Protein AF-A0A2T6D202-F1 (afdb_monomer_lite)

Radius of gyration: 21.32 Å; chains: 1; bounding box: 63×64×53 Å

pLDDT: mean 85.91, std 16.43, range [32.5, 97.56]

Sequence (151 aa):
MLFFKKSKPTPVPDSRLVVSPCDETTRAIDGLLAAINPHDRHLVDAVLDLRAAFRAGNDANTCVAQLFQVREWLDGRHHLAFFRVRDAARRALRVEVRTEPGAPWIPRELPLNAVRIDEALNSALACLAANDMIPPTADGRFVFATATVAQ

Structure (mmCIF, N/CA/C/O backbone):
data_AF-A0A2T6D202-F1
#
_entry.id   AF-A0A2T6D202-F1
#
loop_
_atom_site.group_PDB
_atom_site.id
_atom_site.type_symbol
_atom_site.label_atom_id
_atom_site.label_alt_id
_atom_site.label_comp_id
_atom_site.label_asym_id
_atom_site.label_entity_id
_atom_site.label_seq_id
_atom_site.pdbx_PDB_ins_code
_atom_site.Cartn_x
_atom_site.Cartn_y
_atom_site.Cartn_z
_atom_site.occupancy
_atom_site.B_iso_or_equiv
_atom_site.auth_seq_id
_atom_site.auth_comp_id
_atom_site.auth_asym_id
_atom_site.auth_atom_id
_atom_site.pdbx_PDB_model_num
ATOM 1 N N . MET A 1 1 ? -44.949 46.189 -29.871 1.00 40.28 1 MET A N 1
ATOM 2 C CA . MET A 1 1 ? -44.117 44.981 -30.069 1.00 40.28 1 MET A CA 1
ATOM 3 C C . MET A 1 1 ? -42.991 45.005 -29.046 1.00 40.28 1 MET A C 1
ATOM 5 O O . MET A 1 1 ? -42.156 45.893 -29.123 1.00 40.28 1 MET A O 1
ATOM 9 N N . LEU A 1 2 ? -42.997 44.096 -28.068 1.00 44.62 2 LEU A N 1
ATOM 10 C CA . LEU A 1 2 ? -41.924 43.934 -27.078 1.00 44.62 2 LEU A CA 1
ATOM 11 C C . LEU A 1 2 ? -41.210 42.610 -27.371 1.00 44.62 2 LEU A C 1
ATOM 13 O O . LEU A 1 2 ? -41.831 41.550 -27.336 1.00 44.62 2 LEU A O 1
ATOM 17 N N . PHE A 1 3 ? -39.924 42.680 -27.713 1.00 44.62 3 PHE A N 1
ATOM 18 C CA . PHE A 1 3 ? -39.095 41.514 -28.011 1.00 44.62 3 PHE A CA 1
ATOM 19 C C . PHE A 1 3 ? -38.533 40.924 -26.710 1.00 44.62 3 PHE A C 1
ATOM 21 O O . PHE A 1 3 ? -37.624 41.489 -26.106 1.00 44.62 3 PHE A O 1
ATOM 28 N N . PHE A 1 4 ? -39.046 39.765 -26.289 1.00 48.97 4 PHE A N 1
ATOM 29 C CA . PHE A 1 4 ? -38.424 38.955 -25.239 1.00 48.97 4 PHE A CA 1
ATOM 30 C C . PHE A 1 4 ? -37.186 38.247 -25.802 1.00 48.97 4 PHE A C 1
ATOM 32 O O . PHE A 1 4 ? -37.278 37.286 -26.568 1.00 48.97 4 PHE A O 1
ATOM 39 N N . LYS A 1 5 ? -36.004 38.730 -25.416 1.00 49.56 5 LYS A N 1
ATOM 40 C CA . LYS A 1 5 ? -34.718 38.091 -25.706 1.00 49.56 5 LYS A CA 1
ATOM 41 C C . LYS A 1 5 ? -34.603 36.834 -24.830 1.00 49.56 5 LYS A C 1
ATOM 43 O O . LYS A 1 5 ? -34.433 36.939 -23.621 1.00 49.56 5 LYS A O 1
ATOM 48 N N . LYS A 1 6 ? -34.743 35.644 -25.427 1.00 52.66 6 LYS A N 1
ATOM 49 C CA . LYS A 1 6 ? -34.528 34.351 -24.751 1.00 52.66 6 LYS A CA 1
ATOM 50 C C . LYS A 1 6 ? -33.070 34.246 -24.289 1.00 52.66 6 LYS A C 1
ATOM 52 O O . LYS A 1 6 ? -32.177 34.035 -25.109 1.00 52.66 6 LYS A O 1
ATOM 57 N N . SER A 1 7 ? -32.833 34.376 -22.988 1.00 53.38 7 SER A N 1
ATOM 58 C CA . SER A 1 7 ? -31.552 34.047 -22.359 1.00 53.38 7 SER A CA 1
ATOM 59 C C . SER A 1 7 ? -31.343 32.534 -22.422 1.00 53.38 7 SER A C 1
ATOM 61 O O . SER A 1 7 ? -32.170 31.772 -21.922 1.00 53.38 7 SER A O 1
ATOM 63 N N . LYS A 1 8 ? -30.266 32.082 -23.074 1.00 50.00 8 LYS A N 1
ATOM 64 C CA . LYS A 1 8 ? -29.859 30.671 -23.036 1.00 50.00 8 LYS A CA 1
ATOM 65 C C . LYS A 1 8 ? -29.394 30.335 -21.610 1.00 50.00 8 LYS A C 1
ATOM 67 O O . LYS A 1 8 ? -28.667 31.148 -21.039 1.00 50.00 8 LYS A O 1
ATOM 72 N N . PRO A 1 9 ? -29.786 29.184 -21.036 1.00 55.50 9 PRO A N 1
ATOM 73 C CA . PRO A 1 9 ? -29.276 28.761 -19.740 1.00 55.50 9 PRO A CA 1
ATOM 74 C C . PRO A 1 9 ? -27.769 28.519 -19.852 1.00 55.50 9 PRO A C 1
ATOM 76 O O . PRO A 1 9 ? -27.309 27.772 -20.716 1.00 55.50 9 PRO A O 1
ATOM 79 N N . THR A 1 10 ? -27.001 29.196 -19.004 1.00 52.91 10 THR A N 1
ATOM 80 C CA . THR A 1 10 ? -25.566 28.970 -18.847 1.00 52.91 10 THR A CA 1
ATOM 81 C C . THR A 1 10 ? -25.363 27.541 -18.335 1.00 52.91 10 THR A C 1
ATOM 83 O O . THR A 1 10 ? -25.981 27.189 -17.328 1.00 52.91 10 THR A O 1
ATOM 86 N N . PRO A 1 11 ? -24.548 26.695 -18.989 1.00 53.72 11 PRO A N 1
ATOM 87 C CA . PRO A 1 11 ? -24.227 25.383 -18.447 1.00 53.72 11 PRO A CA 1
ATOM 88 C C . PRO A 1 11 ? -23.470 25.578 -17.130 1.00 53.72 11 PRO A C 1
ATOM 90 O O . PRO A 1 11 ? -22.396 26.177 -17.104 1.00 53.72 11 PRO A O 1
ATOM 93 N N . VAL A 1 12 ? -24.062 25.116 -16.029 1.00 58.03 12 VAL A N 1
ATOM 94 C CA . VAL A 1 12 ? -23.365 24.991 -14.747 1.00 58.03 12 VAL A CA 1
ATOM 95 C C . VAL A 1 12 ? -22.296 23.918 -14.958 1.00 58.03 12 VAL A C 1
ATOM 97 O O . VAL A 1 12 ? -22.660 22.813 -15.367 1.00 58.03 12 VAL A O 1
ATOM 100 N N . PRO A 1 13 ? -20.998 24.207 -14.762 1.00 53.12 13 PRO A N 1
ATOM 101 C CA . PRO A 1 13 ? -19.994 23.161 -14.799 1.00 53.12 13 PRO A CA 1
ATOM 102 C C . PRO A 1 13 ? -20.351 22.147 -13.714 1.00 53.12 13 PRO A C 1
ATOM 104 O O . PRO A 1 13 ? -20.492 22.494 -12.541 1.00 53.12 13 PRO A O 1
ATOM 107 N N . ASP A 1 14 ? -20.571 20.912 -14.149 1.00 49.09 14 ASP A N 1
ATOM 108 C CA . ASP A 1 14 ? -20.824 19.747 -13.315 1.00 49.09 14 ASP A CA 1
ATOM 109 C C . ASP A 1 14 ? -19.562 19.547 -12.459 1.00 49.09 14 ASP A C 1
ATOM 111 O O . ASP A 1 14 ? -18.597 18.912 -12.885 1.00 49.09 14 ASP A O 1
ATOM 115 N N . SER A 1 15 ? -19.509 20.200 -11.293 1.00 46.94 15 SER A N 1
ATOM 116 C CA . SER A 1 15 ? -18.414 20.104 -10.325 1.00 46.94 15 SER A CA 1
ATOM 117 C C . SER A 1 15 ? -18.442 18.719 -9.691 1.00 46.94 15 SER A C 1
ATOM 119 O O . SER A 1 15 ? -18.766 18.553 -8.515 1.00 46.94 15 SER A O 1
ATOM 121 N N . ARG A 1 16 ? -18.135 17.692 -10.484 1.00 53.34 16 ARG A N 1
ATOM 122 C CA . ARG A 1 16 ? -17.824 16.366 -9.972 1.00 53.34 16 ARG A CA 1
ATOM 123 C C . ARG A 1 16 ? -16.597 16.547 -9.098 1.00 53.34 16 ARG A C 1
ATOM 125 O O . ARG A 1 16 ? -15.516 16.851 -9.595 1.00 53.34 16 ARG A O 1
ATOM 132 N N . LEU A 1 17 ? -16.797 16.442 -7.788 1.00 55.81 17 LEU A N 1
ATOM 133 C CA . LEU A 1 17 ? -15.717 16.449 -6.814 1.00 55.81 17 LEU A CA 1
ATOM 134 C C . LEU A 1 17 ? -14.769 15.313 -7.204 1.00 55.81 17 LEU A C 1
ATOM 136 O O . LEU A 1 17 ? -15.097 14.141 -7.024 1.00 55.81 17 LEU A O 1
ATOM 140 N N . VAL A 1 18 ? -13.626 15.658 -7.795 1.00 59.03 18 VAL A N 1
ATOM 141 C CA . VAL A 1 18 ? -12.556 14.702 -8.068 1.00 59.03 18 VAL A CA 1
ATOM 142 C C . VAL A 1 18 ? -11.987 14.325 -6.707 1.00 59.03 18 VAL A C 1
ATOM 144 O O . VAL A 1 18 ? -11.168 15.041 -6.139 1.00 59.03 18 VAL A O 1
ATOM 147 N N . VAL A 1 19 ? -12.505 13.245 -6.130 1.00 66.06 19 VAL A N 1
ATOM 148 C CA . VAL A 1 19 ? -11.976 12.693 -4.885 1.00 66.06 19 VAL A CA 1
ATOM 149 C C . VAL A 1 19 ? -10.629 12.063 -5.209 1.00 66.06 19 VAL A C 1
ATOM 151 O O . VAL A 1 19 ? -10.546 11.201 -6.082 1.00 66.06 19 VAL A O 1
ATOM 154 N N . SER A 1 20 ? -9.575 12.495 -4.515 1.00 80.12 20 SER A N 1
ATOM 155 C CA . SER A 1 20 ? -8.262 11.870 -4.651 1.00 80.12 20 SER A CA 1
ATOM 156 C C . SER A 1 20 ? -8.345 10.397 -4.226 1.00 80.12 20 SER A C 1
ATOM 158 O O . SER A 1 20 ? -8.968 10.105 -3.200 1.00 80.12 20 SER A O 1
ATOM 160 N N . PRO A 1 21 ? -7.695 9.455 -4.935 1.00 82.38 21 PRO A N 1
ATOM 161 C CA . PRO A 1 21 ? -7.619 8.058 -4.502 1.00 82.38 21 PRO A CA 1
ATOM 162 C C . PRO A 1 21 ? -7.113 7.893 -3.055 1.00 82.38 21 PRO A C 1
ATOM 164 O O . PRO A 1 21 ? -7.552 6.994 -2.333 1.00 82.38 21 PRO A O 1
ATOM 167 N N . CYS A 1 22 ? -6.244 8.796 -2.587 1.00 86.88 22 CYS A N 1
ATOM 168 C CA . CYS A 1 22 ? -5.772 8.812 -1.200 1.00 86.88 22 CYS A CA 1
ATOM 169 C C . CYS A 1 22 ? -6.869 9.223 -0.200 1.00 86.88 22 CYS A C 1
ATOM 171 O O . CYS A 1 22 ? -6.943 8.663 0.895 1.00 86.88 22 CYS A O 1
ATOM 173 N N . ASP A 1 23 ? -7.761 10.144 -0.576 1.00 87.38 23 ASP A N 1
ATOM 174 C CA . ASP A 1 23 ? -8.896 10.550 0.265 1.00 87.38 23 ASP A CA 1
ATOM 175 C C . ASP A 1 23 ? -9.930 9.426 0.370 1.00 87.38 23 ASP A C 1
ATOM 177 O O . ASP A 1 23 ? -10.451 9.155 1.453 1.00 87.38 23 ASP A O 1
ATOM 181 N N . GLU A 1 24 ? -10.218 8.744 -0.744 1.00 89.81 24 GLU A N 1
ATOM 182 C CA . GLU A 1 24 ? -11.087 7.564 -0.743 1.00 89.81 24 GLU A CA 1
ATOM 183 C C . GLU A 1 24 ? -10.513 6.461 0.155 1.00 89.81 24 GLU A C 1
ATOM 185 O O . GLU A 1 24 ? -11.235 5.883 0.971 1.00 89.81 24 GLU A O 1
ATOM 190 N N . THR A 1 25 ? -9.201 6.227 0.069 1.00 92.50 25 THR A N 1
ATOM 191 C CA . THR A 1 25 ? -8.519 5.238 0.910 1.00 92.50 25 THR A CA 1
ATOM 192 C C . THR A 1 25 ? -8.562 5.624 2.387 1.00 92.50 25 THR A C 1
ATOM 194 O O . THR A 1 25 ? -8.881 4.784 3.224 1.00 92.50 25 THR A O 1
ATOM 197 N N . THR A 1 26 ? -8.356 6.901 2.719 1.00 94.75 26 THR A N 1
ATOM 198 C CA . THR A 1 26 ? -8.455 7.395 4.103 1.00 94.75 26 THR A CA 1
ATOM 199 C C . THR A 1 26 ? -9.853 7.168 4.687 1.00 94.75 26 THR A C 1
ATOM 201 O O . THR A 1 26 ? -9.972 6.697 5.816 1.00 94.75 26 THR A O 1
ATOM 204 N N . ARG A 1 27 ? -10.924 7.397 3.911 1.00 95.12 27 ARG A N 1
ATOM 205 C CA . ARG A 1 27 ? -12.302 7.096 4.355 1.00 95.12 27 ARG A CA 1
ATOM 206 C C . ARG A 1 27 ? -12.538 5.602 4.567 1.00 95.12 27 ARG A C 1
ATOM 208 O O . ARG A 1 27 ? -13.243 5.220 5.499 1.00 95.12 27 ARG A O 1
ATOM 215 N N . ALA A 1 28 ? -11.973 4.752 3.710 1.00 95.88 28 ALA A N 1
ATOM 216 C CA . ALA A 1 28 ? -12.052 3.306 3.897 1.00 95.88 28 ALA A CA 1
ATOM 217 C C . ALA A 1 28 ? -11.340 2.874 5.192 1.00 95.88 28 ALA A C 1
ATOM 219 O O . ALA A 1 28 ? -11.863 2.028 5.918 1.00 95.88 28 ALA A O 1
ATOM 220 N N . ILE A 1 29 ? -10.196 3.491 5.509 1.00 97.38 29 ILE A N 1
ATOM 221 C CA . ILE A 1 29 ? -9.443 3.256 6.749 1.00 97.38 29 ILE A CA 1
ATOM 222 C C . ILE A 1 29 ? -10.231 3.733 7.977 1.00 97.38 29 ILE A C 1
ATOM 224 O O . ILE A 1 29 ? -10.305 3.004 8.962 1.00 97.38 29 ILE A O 1
ATOM 228 N N . ASP A 1 30 ? -10.898 4.888 7.909 1.00 97.31 30 ASP A N 1
ATOM 229 C CA . ASP A 1 30 ? -11.792 5.358 8.980 1.00 97.31 30 ASP A CA 1
ATOM 230 C C . ASP A 1 30 ? -12.927 4.352 9.253 1.00 97.31 30 ASP A C 1
ATOM 232 O O . ASP A 1 30 ? -13.279 4.086 10.404 1.00 97.31 30 ASP A O 1
ATOM 236 N N . GLY A 1 31 ? -13.457 3.720 8.201 1.00 96.25 31 GLY A N 1
ATOM 237 C CA . GLY A 1 31 ? -14.430 2.633 8.328 1.00 96.25 31 GLY A CA 1
ATOM 238 C C . GLY A 1 31 ? -13.871 1.377 9.007 1.00 96.25 31 GLY A C 1
ATOM 239 O O . GLY A 1 31 ? -14.606 0.703 9.729 1.00 96.25 31 GLY A O 1
ATOM 240 N N . LEU A 1 32 ? -12.586 1.064 8.810 1.00 96.81 32 LEU A N 1
ATOM 241 C CA . LEU A 1 32 ? -11.908 -0.016 9.532 1.00 96.81 32 LEU A CA 1
ATOM 242 C C . LEU A 1 32 ? -11.697 0.351 11.007 1.00 96.81 32 LEU A C 1
ATOM 244 O O . LEU A 1 32 ? -12.017 -0.463 11.868 1.00 96.81 32 LEU A O 1
ATOM 248 N N . LEU A 1 33 ? -11.242 1.574 11.306 1.00 96.62 33 LEU A N 1
ATOM 249 C CA . LEU A 1 33 ? -11.071 2.070 12.681 1.00 96.62 33 LEU A CA 1
ATOM 250 C C . LEU A 1 33 ? -12.367 1.987 13.493 1.00 96.62 33 LEU A C 1
ATOM 252 O O . LEU A 1 33 ? -12.341 1.599 14.656 1.00 96.62 33 LEU A O 1
ATOM 256 N N . ALA A 1 34 ? -13.507 2.299 12.875 1.00 96.31 34 ALA A N 1
ATOM 257 C CA . ALA A 1 34 ? -14.812 2.189 13.522 1.00 96.31 34 ALA A CA 1
ATOM 258 C C . ALA A 1 34 ? -15.250 0.735 13.797 1.00 96.31 34 ALA A C 1
ATOM 260 O O . ALA A 1 34 ? -16.143 0.511 14.612 1.00 96.31 34 ALA A O 1
ATOM 261 N N . ALA A 1 35 ? -14.665 -0.247 13.103 1.00 94.56 35 ALA A N 1
ATOM 262 C CA . ALA A 1 35 ? -15.054 -1.652 13.186 1.00 94.56 35 ALA A CA 1
ATOM 263 C C . ALA A 1 35 ? -14.176 -2.489 14.132 1.00 94.56 35 ALA A C 1
ATOM 265 O O . ALA A 1 35 ? -14.636 -3.532 14.600 1.00 94.56 35 ALA A O 1
ATOM 266 N N . ILE A 1 36 ? -12.926 -2.084 14.374 1.00 95.75 36 ILE A N 1
ATOM 267 C CA . ILE A 1 36 ? -11.975 -2.821 15.222 1.00 95.75 36 ILE A CA 1
ATOM 268 C C . ILE A 1 36 ? -12.239 -2.594 16.719 1.00 95.75 36 ILE A C 1
ATOM 270 O O . ILE A 1 36 ? -12.858 -1.612 17.122 1.00 95.75 36 ILE A O 1
ATOM 274 N N . ASN A 1 37 ? -11.755 -3.510 17.564 1.00 92.44 37 ASN A N 1
ATOM 275 C CA . ASN A 1 37 ? -11.841 -3.358 19.017 1.00 92.44 37 ASN A CA 1
ATOM 276 C C . ASN A 1 37 ? -10.902 -2.229 19.495 1.00 92.44 37 ASN A C 1
ATOM 278 O O . ASN A 1 37 ? -9.688 -2.373 19.346 1.00 92.44 37 ASN A O 1
ATOM 282 N N . PRO A 1 38 ? -11.407 -1.159 20.139 1.00 92.88 38 PRO A N 1
ATOM 283 C CA . PRO A 1 38 ? -10.574 -0.044 20.596 1.00 92.88 38 PRO A CA 1
ATOM 284 C C . PRO A 1 38 ? -9.582 -0.421 21.709 1.00 92.88 38 PRO A C 1
ATOM 286 O O . PRO A 1 38 ? -8.669 0.346 22.007 1.00 92.88 38 PRO A O 1
ATOM 289 N N . HIS A 1 39 ? -9.743 -1.584 22.347 1.00 94.31 39 HIS A N 1
ATOM 290 C CA . HIS A 1 39 ? -8.809 -2.076 23.361 1.00 94.31 39 HIS A CA 1
ATOM 291 C C . HIS A 1 39 ? -7.594 -2.813 22.772 1.00 94.31 39 HIS A C 1
ATOM 293 O O . HIS A 1 39 ? -6.611 -3.014 23.486 1.00 94.31 39 HIS A O 1
ATOM 299 N N . ASP A 1 40 ? -7.629 -3.185 21.489 1.00 94.06 40 ASP A N 1
ATOM 300 C CA . ASP A 1 40 ? -6.503 -3.800 20.776 1.00 94.06 40 ASP A CA 1
ATOM 301 C C . ASP A 1 40 ? -5.543 -2.702 20.287 1.00 94.06 40 ASP A C 1
ATOM 303 O O . ASP A 1 40 ? -5.571 -2.286 19.129 1.00 94.06 40 ASP A O 1
ATOM 307 N N . ARG A 1 41 ? -4.734 -2.165 21.212 1.00 94.06 41 ARG A N 1
ATOM 308 C CA . ARG A 1 41 ? -3.885 -0.983 20.962 1.00 94.06 41 ARG A CA 1
ATOM 309 C C . ARG A 1 41 ? -2.942 -1.166 19.775 1.00 94.06 41 ARG A C 1
ATOM 311 O O . ARG A 1 41 ? -2.813 -0.253 18.976 1.00 94.06 41 ARG A O 1
ATOM 318 N N . HIS A 1 42 ? -2.345 -2.348 19.624 1.00 94.31 42 HIS A N 1
ATOM 319 C CA . HIS A 1 42 ? -1.419 -2.626 18.525 1.00 94.31 42 HIS A CA 1
ATOM 320 C C . HIS A 1 42 ? -2.103 -2.542 17.157 1.00 94.31 42 HIS A C 1
ATOM 322 O O . HIS A 1 42 ? -1.557 -1.939 16.234 1.00 94.31 42 HIS A O 1
ATOM 328 N N . LEU A 1 43 ? -3.313 -3.098 17.035 1.00 95.06 43 LEU A N 1
ATOM 329 C CA . LEU A 1 43 ? -4.092 -3.001 15.805 1.00 95.06 43 LEU A CA 1
ATOM 330 C C . LEU A 1 43 ? -4.569 -1.564 15.553 1.00 95.06 43 LEU A C 1
ATOM 332 O O . LEU A 1 43 ? -4.507 -1.095 14.420 1.00 95.06 43 LEU A O 1
ATOM 336 N N . VAL A 1 44 ? -5.030 -0.860 16.590 1.00 96.69 44 VAL A N 1
ATOM 337 C CA . VAL A 1 44 ? -5.459 0.542 16.469 1.00 96.69 44 VAL A CA 1
ATOM 338 C C . VAL A 1 44 ? -4.309 1.424 15.983 1.00 96.69 44 VAL A C 1
ATOM 340 O O . VAL A 1 44 ? -4.489 2.157 15.011 1.00 96.69 44 VAL A O 1
ATOM 343 N N . ASP A 1 45 ? -3.133 1.314 16.600 1.00 96.88 45 ASP A N 1
ATOM 344 C CA . ASP A 1 45 ? -1.949 2.095 16.235 1.00 96.88 45 ASP A CA 1
ATOM 345 C C . ASP A 1 45 ? -1.515 1.791 14.793 1.00 96.88 45 ASP A C 1
ATOM 347 O O . ASP A 1 45 ? -1.355 2.713 13.997 1.00 96.88 45 A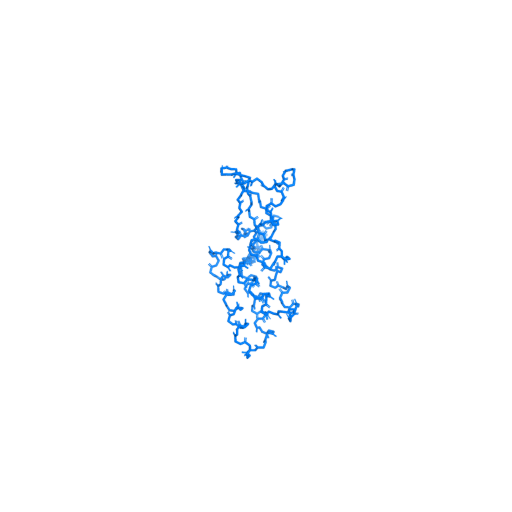SP A O 1
ATOM 351 N N . ALA A 1 46 ? -1.461 0.512 14.397 1.00 96.69 46 ALA A N 1
ATOM 352 C CA . ALA A 1 46 ? -1.126 0.127 13.023 1.00 96.69 46 ALA A CA 1
ATOM 353 C C . ALA A 1 46 ? -2.106 0.709 11.983 1.00 96.69 46 ALA A C 1
ATOM 355 O O . ALA A 1 46 ? -1.704 1.149 10.903 1.00 96.69 46 ALA A O 1
ATOM 356 N N . VAL A 1 47 ? -3.408 0.746 12.288 1.00 97.56 47 VAL A N 1
ATOM 357 C CA . VAL A 1 47 ? -4.410 1.328 11.382 1.00 97.56 47 VAL A CA 1
ATOM 358 C C . VAL A 1 47 ? -4.310 2.862 11.346 1.00 97.56 47 VAL A C 1
ATOM 360 O O . VAL A 1 47 ? -4.517 3.463 10.288 1.00 97.56 47 VAL A O 1
ATOM 363 N N . LEU A 1 48 ? -3.957 3.513 12.459 1.00 97.50 48 LEU A N 1
ATOM 364 C CA . LEU A 1 48 ? -3.687 4.955 12.500 1.00 97.50 48 LEU A CA 1
ATOM 365 C C . LEU A 1 48 ? -2.421 5.328 11.717 1.00 97.50 48 LEU A C 1
ATOM 367 O O . LEU A 1 48 ? -2.442 6.322 10.989 1.00 97.50 48 LEU A O 1
ATOM 371 N N . ASP A 1 49 ? -1.367 4.519 11.797 1.00 97.12 49 ASP A N 1
ATOM 372 C CA . ASP A 1 49 ? -0.138 4.697 11.021 1.00 97.12 49 ASP A CA 1
ATOM 373 C C . ASP A 1 49 ? -0.405 4.543 9.519 1.00 97.12 49 ASP A C 1
ATOM 375 O O . ASP A 1 49 ? 0.001 5.390 8.718 1.00 97.12 49 ASP A O 1
ATOM 379 N N . LEU A 1 50 ? -1.187 3.529 9.128 1.00 97.19 50 LEU A N 1
ATOM 380 C CA . LEU A 1 50 ? -1.661 3.365 7.752 1.00 97.19 50 LEU A CA 1
ATOM 381 C C . LEU A 1 50 ? -2.430 4.602 7.269 1.00 97.19 50 LEU A C 1
ATOM 383 O O . LEU A 1 50 ? -2.202 5.103 6.164 1.00 97.19 50 LEU A O 1
ATOM 387 N N . ARG A 1 51 ? -3.330 5.124 8.107 1.00 97.56 51 ARG A N 1
ATOM 388 C CA . ARG A 1 51 ? -4.090 6.343 7.814 1.00 97.56 51 ARG A CA 1
ATOM 389 C C . ARG A 1 51 ? -3.175 7.550 7.622 1.00 97.56 51 ARG A C 1
ATOM 391 O O . ARG A 1 51 ? -3.373 8.327 6.689 1.00 97.56 51 ARG A O 1
ATOM 398 N N . ALA A 1 52 ? -2.194 7.723 8.506 1.00 96.06 52 ALA A N 1
ATOM 399 C CA . ALA A 1 52 ? -1.234 8.815 8.440 1.00 96.06 52 ALA A CA 1
ATOM 400 C C . ALA A 1 52 ? -0.391 8.742 7.159 1.00 96.06 52 ALA A C 1
ATOM 402 O O . ALA A 1 52 ? -0.234 9.761 6.485 1.00 96.06 52 ALA A O 1
ATOM 403 N N . ALA A 1 53 ? 0.063 7.545 6.775 1.00 95.62 53 ALA A N 1
ATOM 404 C CA . ALA A 1 53 ? 0.820 7.316 5.547 1.00 95.62 53 ALA A CA 1
ATOM 405 C C . ALA A 1 53 ? 0.022 7.720 4.293 1.00 95.62 53 ALA A C 1
ATOM 407 O O . ALA A 1 53 ? 0.500 8.517 3.481 1.00 95.62 53 ALA A O 1
ATOM 408 N N . PHE A 1 54 ? -1.231 7.262 4.167 1.00 94.81 54 PHE A N 1
ATOM 409 C CA . PHE A 1 54 ? -2.088 7.632 3.033 1.00 94.81 54 PHE A CA 1
ATOM 410 C C . PHE A 1 54 ? -2.431 9.122 3.000 1.00 94.81 54 PHE A C 1
ATOM 412 O O . PHE A 1 54 ? -2.504 9.709 1.920 1.00 94.81 54 PHE A O 1
ATOM 419 N N . ARG A 1 55 ? -2.606 9.751 4.167 1.00 93.31 55 ARG A N 1
ATOM 420 C CA . ARG A 1 55 ? -2.865 11.192 4.261 1.00 93.31 55 ARG A CA 1
ATOM 421 C C . ARG A 1 55 ? -1.645 12.030 3.876 1.00 93.31 55 ARG A C 1
ATOM 423 O O . ARG A 1 55 ? -1.817 13.094 3.290 1.00 93.31 55 ARG A O 1
ATOM 430 N N . ALA A 1 56 ? -0.438 11.578 4.217 1.00 91.06 56 ALA A N 1
ATOM 431 C CA . ALA A 1 56 ? 0.800 12.246 3.821 1.00 91.06 56 ALA A CA 1
ATOM 432 C C . ALA A 1 56 ? 1.025 12.163 2.303 1.00 91.06 56 ALA A C 1
ATOM 434 O O . ALA A 1 56 ? 1.485 13.132 1.702 1.00 91.06 56 ALA A O 1
ATOM 435 N N . GLY A 1 57 ? 0.676 11.030 1.681 1.00 87.69 57 GLY A N 1
ATOM 436 C CA . GLY A 1 57 ? 0.604 10.890 0.222 1.00 87.69 57 GLY A CA 1
ATOM 437 C C . GLY A 1 57 ? 1.939 11.053 -0.514 1.00 87.69 57 GLY A C 1
ATOM 438 O O . GLY A 1 57 ? 1.944 11.335 -1.710 1.00 87.69 57 GLY A O 1
ATOM 439 N N . ASN A 1 58 ? 3.069 10.913 0.183 1.00 86.88 58 ASN A N 1
ATOM 440 C CA . ASN A 1 58 ? 4.409 11.162 -0.358 1.00 86.88 58 ASN A CA 1
ATOM 441 C C . ASN A 1 58 ? 5.303 9.911 -0.418 1.00 86.88 58 ASN A C 1
ATOM 443 O O . ASN A 1 58 ? 6.304 9.931 -1.129 1.00 86.88 58 ASN A O 1
ATOM 447 N N . ASP A 1 59 ? 4.934 8.824 0.266 1.00 93.56 59 ASP A N 1
ATOM 448 C CA . ASP A 1 59 ? 5.688 7.571 0.277 1.00 93.56 59 ASP A CA 1
ATOM 449 C C . ASP A 1 59 ? 4.772 6.349 0.093 1.00 93.56 59 ASP A C 1
ATOM 451 O O . ASP A 1 59 ? 4.107 5.867 1.017 1.00 93.56 59 ASP A O 1
ATOM 455 N N . ALA A 1 60 ? 4.751 5.836 -1.138 1.00 94.50 60 ALA A N 1
ATOM 456 C CA . ALA A 1 60 ? 3.971 4.661 -1.505 1.00 94.50 60 ALA A CA 1
ATOM 457 C C . ALA A 1 60 ? 4.521 3.366 -0.881 1.00 94.50 60 ALA A C 1
ATOM 459 O O . ALA A 1 60 ? 3.732 2.474 -0.572 1.00 94.50 60 ALA A O 1
ATOM 460 N N . ASN A 1 61 ? 5.838 3.263 -0.649 1.00 94.25 61 ASN A N 1
ATOM 461 C CA . ASN A 1 61 ? 6.429 2.085 -0.005 1.00 94.25 61 ASN A CA 1
ATOM 462 C C . ASN A 1 61 ? 5.922 1.959 1.428 1.00 94.25 61 ASN A C 1
ATOM 464 O O . ASN A 1 61 ? 5.473 0.889 1.833 1.00 94.25 61 ASN A O 1
ATOM 468 N N . THR A 1 62 ? 5.933 3.072 2.164 1.00 94.88 62 THR A N 1
ATOM 469 C CA . THR A 1 62 ? 5.414 3.119 3.533 1.00 94.88 62 THR A CA 1
ATOM 470 C C . THR A 1 62 ? 3.926 2.766 3.574 1.00 94.88 62 THR A C 1
ATOM 472 O O . THR A 1 62 ? 3.516 1.972 4.416 1.00 94.88 62 THR A O 1
ATOM 475 N N . CYS A 1 63 ? 3.112 3.254 2.629 1.00 95.50 63 CYS A N 1
ATOM 476 C CA . CYS A 1 63 ? 1.693 2.879 2.559 1.00 95.50 63 CYS A CA 1
ATOM 477 C C . CYS A 1 63 ? 1.491 1.368 2.355 1.00 95.50 63 CYS A C 1
ATOM 479 O O . CYS A 1 63 ? 0.637 0.767 3.007 1.00 95.50 63 CYS A O 1
ATOM 481 N N . VAL A 1 64 ? 2.275 0.741 1.470 1.00 95.44 64 VAL A N 1
ATOM 482 C CA . VAL A 1 64 ? 2.208 -0.710 1.220 1.00 95.44 64 VAL A CA 1
ATOM 483 C C . VAL A 1 64 ? 2.693 -1.509 2.431 1.00 95.44 64 VAL A C 1
ATOM 485 O O . VAL A 1 64 ? 2.032 -2.473 2.816 1.00 95.44 64 VAL A O 1
ATOM 488 N N . ALA A 1 65 ? 3.793 -1.092 3.068 1.00 94.62 65 ALA A N 1
ATOM 489 C CA . ALA A 1 65 ? 4.306 -1.718 4.287 1.00 94.62 65 ALA A CA 1
ATOM 490 C C . ALA A 1 65 ? 3.238 -1.743 5.389 1.00 94.62 65 ALA A C 1
ATOM 492 O O . ALA A 1 65 ? 2.920 -2.801 5.931 1.00 94.62 65 ALA A O 1
ATOM 493 N N . GLN A 1 66 ? 2.632 -0.583 5.657 1.00 95.56 66 GLN A N 1
ATOM 494 C CA . GLN A 1 66 ? 1.594 -0.438 6.674 1.00 95.56 66 GLN A CA 1
ATOM 495 C C . GLN A 1 66 ? 0.333 -1.238 6.323 1.00 95.56 66 GLN A C 1
ATOM 497 O O . GLN A 1 66 ? -0.294 -1.833 7.198 1.00 95.56 66 GLN A O 1
ATOM 502 N N . LEU A 1 67 ? -0.030 -1.323 5.038 1.00 95.62 67 LEU A N 1
ATOM 503 C CA . LEU A 1 67 ? -1.167 -2.132 4.593 1.00 95.62 67 LEU A CA 1
ATOM 504 C C . LEU A 1 67 ? -0.955 -3.621 4.903 1.00 95.62 67 LEU A C 1
ATOM 506 O O . LEU A 1 67 ? -1.885 -4.297 5.350 1.00 95.62 67 LEU A O 1
ATOM 510 N N . PHE A 1 68 ? 0.255 -4.134 4.669 1.00 94.19 68 PHE A N 1
ATOM 511 C CA . PHE A 1 68 ? 0.606 -5.519 4.979 1.00 94.19 68 PHE A CA 1
ATOM 512 C C . PHE A 1 68 ? 0.700 -5.772 6.483 1.00 94.19 68 PHE A C 1
ATOM 514 O O . PHE A 1 68 ? 0.160 -6.771 6.952 1.00 94.19 68 PHE A O 1
ATOM 521 N N . GLN A 1 69 ? 1.260 -4.834 7.245 1.00 93.94 69 GLN A N 1
ATOM 522 C CA . GLN A 1 69 ? 1.274 -4.905 8.704 1.00 93.94 69 GLN A CA 1
ATOM 523 C C . GLN A 1 69 ? -0.151 -4.979 9.277 1.00 93.94 69 GLN A C 1
ATOM 525 O O . GLN A 1 69 ? -0.451 -5.860 10.078 1.00 93.94 69 GLN A O 1
ATOM 530 N N . VAL A 1 70 ? -1.075 -4.120 8.829 1.00 95.19 70 VAL A N 1
ATOM 531 C CA . VAL A 1 70 ? -2.485 -4.178 9.261 1.00 95.19 70 VAL A CA 1
ATOM 532 C C . VAL A 1 70 ? -3.135 -5.515 8.896 1.00 95.19 70 VAL A C 1
ATOM 534 O O . VAL A 1 70 ? -3.884 -6.068 9.701 1.00 95.19 70 VAL A O 1
ATOM 537 N N . ARG A 1 71 ? -2.847 -6.066 7.707 1.00 93.81 71 ARG A N 1
ATOM 538 C CA . ARG A 1 71 ? -3.349 -7.390 7.301 1.00 93.81 71 ARG A CA 1
ATOM 539 C C . ARG A 1 71 ? -2.923 -8.479 8.284 1.00 93.81 71 ARG A C 1
ATOM 541 O O . ARG A 1 71 ? -3.747 -9.321 8.631 1.00 93.81 71 ARG A O 1
ATOM 548 N N . GLU A 1 72 ? -1.657 -8.463 8.686 1.00 92.25 72 GLU A N 1
ATOM 549 C CA . GLU A 1 72 ? -1.085 -9.420 9.632 1.00 92.25 72 GLU A CA 1
ATOM 550 C C . GLU A 1 72 ? -1.776 -9.323 10.998 1.00 92.25 72 GLU A C 1
ATOM 552 O O . GLU A 1 72 ? -2.302 -10.319 11.484 1.00 92.25 72 GLU A O 1
ATOM 557 N N . TRP A 1 73 ? -1.901 -8.116 11.564 1.00 93.75 73 TRP A N 1
ATOM 558 C CA . TRP A 1 73 ? -2.559 -7.898 12.864 1.00 93.75 73 TRP A CA 1
ATOM 559 C C . TRP A 1 73 ? -4.048 -8.251 12.886 1.00 93.75 73 TRP A C 1
ATOM 561 O O . TRP A 1 73 ? -4.605 -8.614 13.930 1.00 93.75 73 TRP A O 1
ATOM 571 N N . LEU A 1 74 ? -4.726 -8.120 11.746 1.00 92.06 74 LEU A N 1
ATOM 572 C CA . LEU A 1 74 ? -6.122 -8.516 11.642 1.00 92.06 74 LEU A CA 1
ATOM 573 C C . LEU A 1 74 ? -6.296 -10.031 11.742 1.00 92.06 74 LEU A C 1
ATOM 575 O O . LEU A 1 74 ? -7.315 -10.452 12.282 1.00 92.06 74 LEU A O 1
ATOM 579 N N . ASP A 1 75 ? -5.340 -10.828 11.258 1.00 88.62 75 ASP A N 1
ATOM 580 C CA . ASP A 1 75 ? -5.384 -12.298 11.289 1.00 88.62 75 ASP A CA 1
ATOM 581 C C . ASP A 1 75 ? -6.750 -12.864 10.835 1.00 88.62 75 ASP A C 1
ATOM 583 O O . ASP A 1 75 ? -7.423 -13.642 11.508 1.00 88.62 75 ASP A O 1
ATOM 587 N N . GLY A 1 76 ? -7.262 -12.344 9.713 1.00 85.94 76 GLY A N 1
ATOM 588 C CA . GLY A 1 76 ? -8.565 -12.731 9.154 1.00 85.94 76 GLY A CA 1
ATOM 589 C C . GLY A 1 76 ? -9.802 -12.120 9.836 1.00 85.94 76 GLY A C 1
ATOM 590 O O . GLY A 1 76 ? -10.909 -12.223 9.294 1.00 85.94 76 GLY A O 1
ATOM 591 N N . ARG A 1 77 ? -9.652 -11.418 10.967 1.00 91.94 77 ARG A N 1
ATOM 592 C CA . ARG A 1 77 ? -10.729 -10.624 11.588 1.00 91.94 77 ARG A CA 1
ATOM 593 C C . ARG A 1 77 ? -11.102 -9.435 10.697 1.00 91.94 77 ARG A C 1
ATOM 595 O O . ARG A 1 77 ? -10.313 -8.956 9.888 1.00 91.94 77 ARG A O 1
ATOM 602 N N . HIS A 1 78 ? -12.335 -8.945 10.840 1.00 91.56 78 HIS A N 1
ATOM 603 C CA . HIS A 1 78 ? -12.843 -7.768 10.114 1.00 91.56 78 HIS A CA 1
ATOM 604 C C . HIS A 1 78 ? -12.659 -7.826 8.580 1.00 91.56 78 HIS A C 1
ATOM 606 O O . HIS A 1 78 ? -12.510 -6.787 7.932 1.00 91.56 78 HIS A O 1
ATOM 612 N N . HIS A 1 79 ? -12.716 -9.030 7.990 1.00 88.69 79 HIS A N 1
ATOM 613 C CA . HIS A 1 79 ? -12.418 -9.286 6.574 1.00 88.69 79 HIS A CA 1
ATOM 614 C C . HIS A 1 79 ? -13.101 -8.306 5.603 1.00 88.69 79 HIS A C 1
ATOM 616 O O . HIS A 1 79 ? -12.468 -7.829 4.666 1.00 88.69 79 HIS A O 1
ATOM 622 N N . LEU A 1 80 ? -14.377 -7.967 5.831 1.00 93.81 80 LEU A N 1
ATOM 623 C CA . LEU A 1 80 ? -15.137 -7.076 4.953 1.00 93.81 80 LEU A CA 1
ATOM 624 C C . LEU A 1 80 ? -14.664 -5.620 5.049 1.00 93.81 80 LEU A C 1
ATOM 626 O O . LEU A 1 80 ? -14.583 -4.931 4.033 1.00 93.81 80 LEU A O 1
ATOM 630 N N . ALA A 1 81 ? -14.346 -5.148 6.257 1.00 92.56 81 ALA A N 1
ATOM 631 C CA . ALA A 1 81 ? -13.826 -3.799 6.459 1.00 92.56 81 ALA A CA 1
ATOM 632 C C . ALA A 1 81 ? -12.431 -3.669 5.832 1.00 92.56 81 ALA A C 1
ATOM 634 O O . ALA A 1 81 ? -12.176 -2.734 5.075 1.00 92.56 81 ALA A O 1
ATOM 635 N N . PHE A 1 82 ? -11.569 -4.666 6.046 1.00 95.00 82 PHE A N 1
ATOM 636 C CA . PHE A 1 82 ? -10.244 -4.687 5.436 1.00 95.00 82 PHE A CA 1
ATOM 637 C C . PHE A 1 82 ? -10.288 -4.852 3.912 1.00 95.00 82 PHE A C 1
ATOM 639 O O . PHE A 1 82 ? -9.511 -4.218 3.204 1.00 95.00 82 PHE A O 1
ATOM 646 N N . PHE A 1 83 ? -11.237 -5.624 3.373 1.00 93.62 83 PHE A N 1
ATOM 647 C CA . PHE A 1 83 ? -11.436 -5.740 1.928 1.00 93.62 83 PHE A CA 1
ATOM 648 C C . PHE A 1 83 ? -11.682 -4.376 1.266 1.00 93.62 83 PHE A C 1
ATOM 650 O O . PHE A 1 83 ? -11.112 -4.106 0.212 1.00 93.62 83 PHE A O 1
ATOM 657 N N . ARG A 1 84 ? -12.472 -3.493 1.896 1.00 94.94 84 ARG A N 1
ATOM 658 C CA . ARG A 1 84 ? -12.724 -2.131 1.389 1.00 94.94 84 ARG A CA 1
ATOM 659 C C . ARG A 1 84 ? -11.457 -1.279 1.379 1.00 94.94 84 ARG A C 1
ATOM 661 O O . ARG A 1 84 ? -11.208 -0.587 0.396 1.00 94.94 84 ARG A O 1
ATOM 668 N N . VAL A 1 85 ? -10.645 -1.364 2.437 1.00 95.31 85 VAL A N 1
ATOM 669 C CA . VAL A 1 85 ? -9.330 -0.700 2.497 1.00 95.31 85 VAL A CA 1
ATOM 670 C C . VAL A 1 85 ? -8.437 -1.203 1.369 1.00 95.31 85 VAL A C 1
ATOM 672 O O . VAL A 1 85 ? -7.859 -0.408 0.636 1.00 95.31 85 VAL A O 1
ATOM 675 N N . ARG A 1 86 ? -8.379 -2.522 1.179 1.00 93.94 86 ARG A N 1
ATOM 676 C CA . ARG A 1 86 ? -7.564 -3.174 0.154 1.00 93.94 86 ARG A CA 1
ATOM 677 C C . ARG A 1 86 ? -7.973 -2.768 -1.266 1.00 93.94 86 ARG A C 1
ATOM 679 O O . ARG A 1 86 ? -7.114 -2.511 -2.105 1.00 93.94 86 ARG A O 1
ATOM 686 N N . ASP A 1 87 ? -9.274 -2.687 -1.532 1.00 93.31 87 ASP A N 1
ATOM 687 C CA . ASP A 1 87 ? -9.799 -2.262 -2.831 1.00 93.31 87 ASP A CA 1
ATOM 688 C C . ASP A 1 87 ? -9.567 -0.767 -3.113 1.00 93.31 87 ASP A C 1
ATOM 690 O O . ASP A 1 87 ? -9.200 -0.395 -4.229 1.00 93.31 87 ASP A O 1
ATOM 694 N N . ALA A 1 88 ? -9.715 0.099 -2.107 1.00 92.88 88 ALA A N 1
ATOM 695 C CA . ALA A 1 88 ? -9.343 1.510 -2.226 1.00 92.88 88 ALA A CA 1
ATOM 696 C C . ALA A 1 88 ? -7.829 1.679 -2.452 1.00 92.88 88 ALA A C 1
ATOM 698 O O . ALA A 1 88 ? -7.418 2.362 -3.389 1.00 92.88 88 ALA A O 1
ATOM 699 N N . ALA A 1 89 ? -6.999 0.961 -1.688 1.00 93.56 89 ALA A N 1
ATOM 700 C CA . ALA A 1 89 ? -5.547 0.980 -1.832 1.00 93.56 89 ALA A CA 1
ATOM 701 C C . ALA A 1 89 ? -5.090 0.531 -3.229 1.00 93.56 89 ALA A C 1
ATOM 703 O O . ALA A 1 89 ? -4.212 1.164 -3.803 1.00 93.56 89 ALA A O 1
ATOM 704 N N . ARG A 1 90 ? -5.715 -0.494 -3.829 1.00 92.38 90 ARG A N 1
ATOM 705 C CA . ARG A 1 90 ? -5.427 -0.914 -5.218 1.00 92.38 90 ARG A CA 1
ATOM 706 C C . ARG A 1 90 ? -5.695 0.181 -6.250 1.00 92.38 90 ARG A C 1
ATOM 708 O O . ARG A 1 90 ? -5.038 0.214 -7.282 1.00 92.38 90 ARG A O 1
ATOM 715 N N . ARG A 1 91 ? -6.664 1.060 -5.996 1.00 91.25 91 ARG A N 1
ATOM 716 C CA . ARG A 1 91 ? -6.969 2.203 -6.872 1.00 91.25 91 ARG A CA 1
ATOM 717 C C . ARG A 1 91 ? -6.029 3.383 -6.627 1.00 91.25 91 ARG A C 1
ATOM 719 O O . ARG A 1 91 ? -5.799 4.168 -7.539 1.00 91.25 91 ARG A O 1
ATOM 726 N N . ALA A 1 92 ? -5.480 3.496 -5.419 1.00 92.88 92 ALA A N 1
ATOM 727 C CA . ALA A 1 92 ? -4.560 4.560 -5.029 1.00 92.88 92 ALA A CA 1
ATOM 728 C C . ALA A 1 92 ? -3.080 4.237 -5.274 1.00 92.88 92 ALA A C 1
ATOM 730 O O . ALA A 1 92 ? -2.281 5.159 -5.410 1.00 92.88 92 ALA A O 1
ATOM 731 N N . LEU A 1 93 ? -2.701 2.962 -5.336 1.00 94.69 93 LEU A N 1
ATOM 732 C CA . LEU A 1 93 ? -1.320 2.496 -5.435 1.00 94.69 93 LEU A CA 1
ATOM 733 C C . LEU A 1 93 ? -1.141 1.576 -6.641 1.00 94.69 93 LEU A C 1
ATOM 735 O O . LEU A 1 93 ? -2.023 0.795 -6.990 1.00 94.69 93 LEU A O 1
ATOM 739 N N . ARG A 1 94 ? 0.048 1.614 -7.236 1.00 94.94 94 ARG A N 1
ATOM 740 C CA . ARG A 1 94 ? 0.466 0.687 -8.289 1.00 94.94 94 ARG A CA 1
ATOM 741 C C . ARG A 1 94 ? 1.932 0.310 -8.121 1.00 94.94 94 ARG A C 1
ATOM 743 O O . ARG A 1 94 ? 2.683 1.000 -7.429 1.00 94.94 94 ARG A O 1
ATOM 750 N N . VAL A 1 95 ? 2.335 -0.766 -8.785 1.00 95.62 95 VAL A N 1
ATOM 751 C CA . VAL A 1 95 ? 3.746 -1.135 -8.925 1.00 95.62 95 VAL A CA 1
ATOM 752 C C . VAL A 1 95 ? 4.195 -0.729 -10.318 1.00 95.62 95 VAL A C 1
ATOM 754 O O . VAL A 1 95 ? 3.505 -0.988 -11.297 1.00 95.62 95 VAL A O 1
ATOM 757 N N . GLU A 1 96 ? 5.340 -0.081 -10.428 1.00 96.25 96 GLU A N 1
ATOM 758 C CA . GLU A 1 96 ? 6.006 0.159 -11.701 1.00 96.25 96 GLU A CA 1
ATOM 759 C C . GLU A 1 96 ? 7.245 -0.718 -11.771 1.00 96.25 96 GLU A C 1
ATOM 761 O O . GLU A 1 96 ? 8.022 -0.758 -10.820 1.00 96.25 96 GLU A O 1
ATOM 766 N N . VAL A 1 97 ? 7.430 -1.410 -12.892 1.00 97.00 97 VAL A N 1
ATOM 767 C CA . VAL A 1 97 ? 8.582 -2.288 -13.125 1.00 97.00 97 VAL A CA 1
ATOM 768 C C . VAL A 1 97 ? 9.315 -1.898 -14.400 1.00 97.00 97 VAL A C 1
ATOM 770 O O . VAL A 1 97 ? 8.721 -1.329 -15.313 1.00 97.00 97 VAL A O 1
ATOM 773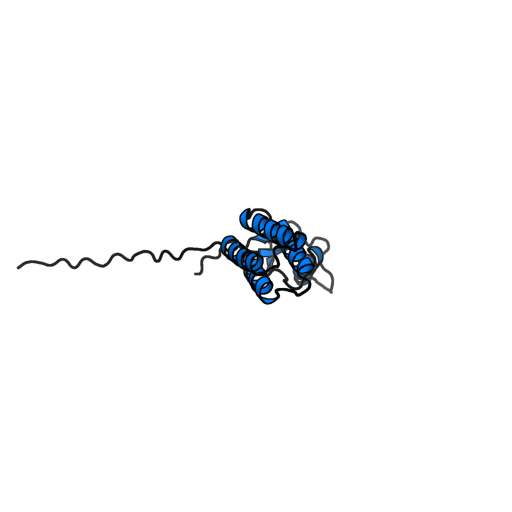 N N . ARG A 1 98 ? 10.604 -2.204 -14.485 1.00 95.94 98 ARG A N 1
ATOM 774 C CA . ARG A 1 98 ? 11.419 -2.030 -15.694 1.00 95.94 98 ARG A CA 1
ATOM 775 C C . ARG A 1 98 ? 12.450 -3.147 -15.793 1.00 95.94 98 ARG A C 1
ATOM 777 O O . ARG A 1 98 ? 12.826 -3.727 -14.780 1.00 95.94 98 ARG A O 1
ATOM 784 N N . THR A 1 99 ? 12.914 -3.435 -17.003 1.00 94.62 99 THR A N 1
ATOM 785 C CA . THR A 1 99 ? 13.885 -4.510 -17.276 1.00 94.62 99 THR A CA 1
ATOM 786 C C . THR A 1 99 ? 15.328 -4.114 -16.967 1.00 94.62 99 THR A C 1
ATOM 788 O O . THR A 1 99 ? 16.140 -4.971 -16.625 1.00 94.62 99 THR A O 1
ATOM 791 N N . GLU A 1 100 ? 15.657 -2.830 -17.097 1.00 94.38 100 GLU A N 1
ATOM 792 C CA . GLU A 1 100 ? 17.006 -2.300 -16.895 1.00 94.38 100 GLU A CA 1
ATOM 793 C C . GLU A 1 100 ? 16.990 -0.786 -16.611 1.00 94.38 100 GLU A C 1
ATOM 795 O O . GLU A 1 100 ? 15.990 -0.104 -16.884 1.00 94.38 100 GLU A O 1
ATOM 800 N N . PRO A 1 101 ? 18.085 -0.217 -16.074 1.00 93.25 101 PRO A N 1
ATOM 801 C CA . PRO A 1 101 ? 18.227 1.226 -15.933 1.00 93.25 101 PRO A CA 1
ATOM 802 C C . PRO A 1 101 ? 18.085 1.949 -17.281 1.00 93.25 101 PRO A C 1
ATOM 804 O O . PRO A 1 101 ? 18.756 1.621 -18.250 1.00 93.25 101 PRO A O 1
ATOM 807 N N . GLY A 1 102 ? 17.220 2.964 -17.332 1.00 92.25 102 GLY A N 1
ATOM 808 C CA . GLY A 1 102 ? 16.945 3.738 -18.551 1.00 92.25 102 GLY A CA 1
ATOM 809 C C . GLY A 1 102 ? 15.778 3.214 -19.394 1.00 92.25 102 GLY A C 1
ATOM 810 O O . GLY A 1 102 ? 15.231 3.978 -20.187 1.00 92.25 102 GLY A O 1
ATOM 811 N N . ALA A 1 103 ? 15.327 1.974 -19.174 1.00 94.31 103 ALA A N 1
ATOM 812 C CA . ALA A 1 103 ? 14.102 1.466 -19.782 1.00 94.31 103 ALA A CA 1
ATOM 813 C C . ALA A 1 103 ? 12.852 2.187 -19.229 1.00 94.31 103 ALA A C 1
ATOM 815 O O . ALA A 1 103 ? 12.859 2.659 -18.081 1.00 94.31 103 ALA A O 1
ATOM 816 N N . PRO A 1 104 ? 11.763 2.278 -20.017 1.00 95.06 104 PRO A N 1
ATOM 817 C CA . PRO A 1 104 ? 10.513 2.867 -19.555 1.00 95.06 104 PRO A CA 1
ATOM 818 C C . PRO A 1 104 ? 9.890 2.045 -18.421 1.00 95.06 104 PRO A C 1
ATOM 820 O O . PRO A 1 104 ? 9.957 0.817 -18.404 1.00 95.06 104 PRO A O 1
ATOM 823 N N . TRP A 1 105 ? 9.238 2.740 -17.488 1.00 95.94 105 TRP A N 1
ATOM 824 C CA . TRP A 1 105 ? 8.465 2.107 -16.424 1.00 95.94 105 TRP A CA 1
ATOM 825 C C . TRP A 1 105 ? 7.161 1.526 -16.973 1.00 95.94 105 TRP A C 1
ATOM 827 O O . TRP A 1 105 ? 6.391 2.213 -17.645 1.00 95.94 105 TRP A O 1
ATOM 837 N N . ILE A 1 106 ? 6.901 0.267 -16.643 1.00 94.88 106 ILE A N 1
ATOM 838 C CA . ILE A 1 106 ? 5.703 -0.477 -17.012 1.00 94.88 106 ILE A CA 1
ATOM 839 C C . ILE A 1 106 ? 4.793 -0.530 -15.778 1.00 94.88 106 ILE A C 1
ATOM 841 O O . ILE A 1 106 ? 5.168 -1.145 -14.775 1.00 94.88 106 ILE A O 1
ATOM 845 N N . PRO A 1 107 ? 3.609 0.105 -15.810 1.00 94.81 107 PRO A N 1
ATOM 846 C CA . PRO A 1 107 ? 2.687 0.079 -14.685 1.00 94.81 107 PRO A CA 1
ATOM 847 C C . PRO A 1 107 ? 2.008 -1.290 -14.561 1.00 94.81 107 PRO A C 1
ATOM 849 O O . PRO A 1 107 ? 1.612 -1.905 -15.553 1.00 94.81 107 PRO A O 1
ATOM 852 N N . ARG A 1 108 ? 1.840 -1.749 -13.324 1.00 93.50 108 ARG A N 1
ATOM 853 C CA . ARG A 1 108 ? 1.183 -2.996 -12.928 1.00 93.50 108 ARG A CA 1
ATOM 854 C C . ARG A 1 108 ? 0.278 -2.733 -11.728 1.00 93.50 108 ARG A C 1
ATOM 856 O O . ARG A 1 108 ? 0.570 -1.884 -10.884 1.00 93.50 108 ARG A O 1
ATOM 863 N N . GLU A 1 109 ? -0.819 -3.476 -11.638 1.00 92.06 109 GLU A N 1
ATOM 864 C CA . GLU A 1 109 ? -1.660 -3.446 -10.442 1.00 92.06 109 GLU A CA 1
ATOM 865 C C . GLU A 1 109 ? -0.884 -3.947 -9.218 1.00 92.06 109 GLU A C 1
ATOM 867 O O . GLU A 1 109 ? -0.031 -4.829 -9.328 1.00 92.06 109 GLU A O 1
ATOM 872 N N . LEU A 1 110 ? -1.200 -3.397 -8.043 1.00 90.56 110 LEU A N 1
ATOM 873 C CA . LEU A 1 110 ? -0.638 -3.866 -6.781 1.00 90.56 110 LEU A CA 1
ATOM 874 C C . LEU A 1 110 ? -1.120 -5.303 -6.488 1.00 90.56 110 LEU A C 1
ATOM 876 O O . LEU A 1 110 ? -2.330 -5.511 -6.355 1.00 90.56 110 LEU A O 1
ATOM 880 N N . PRO A 1 111 ? -0.224 -6.298 -6.341 1.00 87.75 111 PRO A N 1
ATOM 881 C CA . PRO A 1 111 ? -0.623 -7.665 -6.019 1.00 87.75 111 PRO A CA 1
ATOM 882 C C . PRO A 1 111 ? -1.095 -7.762 -4.563 1.00 87.75 111 PRO A C 1
ATOM 884 O O . PRO A 1 111 ? -0.323 -7.942 -3.626 1.00 87.75 111 PRO A O 1
ATOM 887 N N . LEU A 1 112 ? -2.410 -7.685 -4.375 1.00 79.06 112 LEU A N 1
ATOM 888 C CA . LEU A 1 112 ? -3.075 -7.662 -3.066 1.00 79.06 112 LEU A CA 1
ATOM 889 C C . LEU A 1 112 ? -3.048 -8.991 -2.286 1.00 79.06 112 LEU A C 1
ATOM 891 O O . LEU A 1 112 ? -3.559 -9.056 -1.163 1.00 79.06 112 LEU A O 1
ATOM 895 N N . ASN A 1 113 ? -2.520 -10.057 -2.891 1.00 82.94 113 ASN A N 1
ATOM 896 C CA . ASN A 1 113 ? -2.361 -11.360 -2.245 1.00 82.94 113 ASN A CA 1
ATOM 897 C C . ASN A 1 113 ? -1.029 -11.479 -1.494 1.00 82.94 113 ASN A C 1
ATOM 899 O O . ASN A 1 113 ? -0.936 -12.320 -0.599 1.00 82.94 113 ASN A O 1
ATOM 903 N N . ALA A 1 114 ? -0.052 -10.617 -1.794 1.00 86.75 114 ALA A N 1
ATOM 904 C CA . ALA A 1 114 ? 1.235 -10.583 -1.110 1.00 86.75 114 ALA A CA 1
ATOM 905 C C . ALA A 1 114 ? 1.076 -10.208 0.371 1.00 86.75 114 ALA A C 1
ATOM 907 O O . ALA A 1 114 ? 0.187 -9.428 0.736 1.00 86.75 114 ALA A O 1
ATOM 908 N N . VAL A 1 115 ? 1.920 -10.791 1.221 1.00 86.12 115 VAL A N 1
ATOM 909 C CA . VAL A 1 115 ? 2.013 -10.435 2.646 1.00 86.12 115 VAL A CA 1
ATOM 910 C C . VAL A 1 115 ? 3.265 -9.617 2.949 1.00 86.12 115 VAL A C 1
ATOM 912 O O . VAL A 1 115 ? 3.357 -9.025 4.019 1.00 86.12 115 VAL A O 1
ATOM 915 N N . ARG A 1 116 ? 4.210 -9.539 2.005 1.00 89.12 116 ARG A N 1
ATOM 916 C CA . ARG A 1 116 ? 5.450 -8.770 2.139 1.00 89.12 116 ARG A CA 1
ATOM 917 C C . ARG A 1 116 ? 5.760 -7.944 0.891 1.00 89.12 116 ARG A C 1
ATOM 919 O O . ARG A 1 116 ? 5.294 -8.235 -0.211 1.00 89.12 116 ARG A O 1
ATOM 926 N N . ILE A 1 117 ? 6.582 -6.910 1.070 1.00 92.19 117 ILE A N 1
ATOM 927 C CA . ILE A 1 117 ? 7.016 -6.008 -0.009 1.00 92.19 117 ILE A CA 1
ATOM 928 C C . ILE A 1 117 ? 7.796 -6.753 -1.095 1.00 92.19 117 ILE A C 1
ATOM 930 O O . ILE A 1 117 ? 7.536 -6.554 -2.279 1.00 92.19 117 ILE A O 1
ATOM 934 N N . ASP A 1 118 ? 8.729 -7.616 -0.700 1.00 91.69 118 ASP A N 1
ATOM 935 C CA . ASP A 1 118 ? 9.549 -8.409 -1.614 1.00 91.69 118 ASP A CA 1
ATOM 936 C C . ASP A 1 118 ? 8.698 -9.380 -2.437 1.00 91.69 118 ASP A C 1
ATOM 938 O O . ASP A 1 118 ? 8.873 -9.473 -3.648 1.00 91.69 118 ASP A O 1
ATOM 942 N N . GLU A 1 119 ? 7.710 -10.031 -1.822 1.00 92.88 119 GLU A N 1
ATOM 943 C CA . GLU A 1 119 ? 6.742 -10.867 -2.542 1.00 92.88 119 GLU A CA 1
ATOM 944 C C . GLU A 1 119 ? 5.935 -10.066 -3.569 1.00 92.88 119 GLU A C 1
ATOM 946 O O . GLU A 1 119 ? 5.761 -10.507 -4.707 1.00 92.88 119 GLU A O 1
ATOM 951 N N . ALA A 1 120 ? 5.457 -8.880 -3.184 1.00 93.56 120 ALA A N 1
ATOM 952 C CA . ALA A 1 120 ? 4.695 -8.013 -4.073 1.00 93.56 120 ALA A CA 1
ATOM 953 C C . ALA A 1 120 ? 5.539 -7.544 -5.270 1.00 93.56 120 ALA A C 1
ATOM 955 O O . ALA A 1 120 ? 5.076 -7.594 -6.411 1.00 93.56 120 ALA A O 1
ATOM 956 N N . LEU A 1 121 ? 6.788 -7.136 -5.027 1.00 93.50 121 LEU A N 1
ATOM 957 C CA . LEU A 1 121 ? 7.720 -6.743 -6.084 1.00 93.50 121 LEU A CA 1
ATOM 958 C C . LEU A 1 121 ? 8.073 -7.918 -6.992 1.00 93.50 121 LEU A C 1
ATOM 960 O O . LEU A 1 121 ? 7.970 -7.783 -8.206 1.00 93.50 121 LEU A O 1
ATOM 964 N N . ASN A 1 122 ? 8.416 -9.079 -6.434 1.00 92.19 122 ASN A N 1
ATOM 965 C CA . ASN A 1 122 ? 8.752 -10.270 -7.216 1.00 92.19 122 ASN A CA 1
ATOM 966 C C . ASN A 1 122 ? 7.575 -10.728 -8.082 1.00 92.19 122 ASN A C 1
ATOM 968 O O . ASN A 1 122 ? 7.761 -11.053 -9.252 1.00 92.19 122 ASN A O 1
ATOM 972 N N . SER A 1 123 ? 6.351 -10.694 -7.547 1.00 93.50 123 SER A N 1
ATOM 973 C CA . SER A 1 123 ? 5.142 -11.008 -8.312 1.00 93.50 123 SER A CA 1
ATOM 974 C C . SER A 1 123 ? 4.918 -10.030 -9.468 1.00 93.50 123 SER A C 1
ATOM 976 O O . SER A 1 123 ? 4.497 -10.450 -10.546 1.00 93.50 123 SER A O 1
ATOM 978 N N . ALA A 1 124 ? 5.221 -8.743 -9.276 1.00 93.56 124 ALA A N 1
ATOM 979 C CA . ALA A 1 124 ? 5.146 -7.757 -10.348 1.00 93.56 124 ALA A CA 1
ATOM 980 C C . ALA A 1 124 ? 6.266 -7.954 -11.385 1.00 93.56 124 ALA A C 1
ATOM 982 O O . ALA A 1 124 ? 5.991 -7.936 -12.581 1.00 93.56 124 ALA A O 1
ATOM 983 N N . LEU A 1 125 ? 7.502 -8.192 -10.941 1.00 94.12 125 LEU A N 1
ATOM 984 C CA . LEU A 1 125 ? 8.679 -8.411 -11.789 1.00 94.12 125 LEU A CA 1
ATOM 985 C C . LEU A 1 125 ? 8.605 -9.712 -12.593 1.00 94.12 125 LEU A C 1
ATOM 987 O O . LEU A 1 125 ? 9.171 -9.781 -13.681 1.00 94.12 125 LEU A O 1
ATOM 991 N N . ALA A 1 126 ? 7.866 -10.715 -12.114 1.00 92.88 126 ALA A N 1
ATOM 992 C CA . ALA A 1 126 ? 7.652 -11.974 -12.822 1.00 92.88 126 ALA A CA 1
ATOM 993 C C . ALA A 1 126 ? 7.060 -11.777 -14.230 1.00 92.88 126 ALA A C 1
ATOM 995 O O . ALA A 1 126 ? 7.273 -12.612 -15.103 1.00 92.88 126 ALA A O 1
ATOM 996 N N . CYS A 1 127 ? 6.371 -10.659 -14.501 1.00 90.31 127 CYS A N 1
ATOM 997 C CA . CYS A 1 127 ? 5.878 -10.361 -15.848 1.00 90.31 127 CYS A CA 1
ATOM 998 C C . CYS A 1 127 ? 6.987 -10.036 -16.862 1.00 90.31 127 CYS A C 1
ATOM 1000 O O . CYS A 1 127 ? 6.723 -10.023 -18.060 1.00 90.31 127 CYS A O 1
ATOM 1002 N N . LEU A 1 128 ? 8.194 -9.721 -16.387 1.00 91.38 128 LEU A N 1
ATOM 1003 C CA . LEU A 1 128 ? 9.376 -9.431 -17.201 1.00 91.38 128 LEU A CA 1
ATOM 1004 C C . LEU A 1 128 ? 10.270 -10.661 -17.384 1.00 91.38 128 LEU A C 1
ATOM 1006 O O . LEU A 1 128 ? 11.317 -10.558 -18.022 1.00 91.38 128 LEU A O 1
ATOM 1010 N N . ALA A 1 129 ? 9.901 -11.796 -16.786 1.00 89.69 129 ALA A N 1
ATOM 1011 C CA . ALA A 1 129 ? 10.710 -12.997 -16.838 1.00 89.69 129 ALA A CA 1
ATOM 1012 C C . ALA A 1 129 ? 10.819 -13.527 -18.274 1.00 89.69 129 ALA A C 1
ATOM 1014 O O . ALA A 1 129 ? 9.831 -13.612 -19.006 1.00 89.69 129 ALA A O 1
ATOM 1015 N N . ALA A 1 130 ? 12.031 -13.921 -18.650 1.00 86.19 130 ALA A N 1
ATOM 1016 C CA . ALA A 1 130 ? 12.321 -14.632 -19.886 1.00 86.19 130 ALA A CA 1
ATOM 1017 C C . ALA A 1 130 ? 13.058 -15.925 -19.526 1.00 86.19 130 ALA A C 1
ATOM 1019 O O . ALA A 1 130 ? 13.995 -15.893 -18.731 1.00 86.19 130 ALA A O 1
ATOM 1020 N N . ASN A 1 131 ? 12.639 -17.061 -20.095 1.00 86.44 131 ASN A N 1
ATOM 1021 C CA . ASN A 1 131 ? 13.167 -18.390 -19.744 1.00 86.44 131 ASN A CA 1
ATOM 1022 C C . ASN A 1 131 ? 13.121 -18.664 -18.225 1.00 86.44 131 ASN A C 1
ATOM 1024 O O . ASN A 1 131 ? 14.120 -19.070 -17.637 1.00 86.44 131 ASN A O 1
ATOM 1028 N N . ASP A 1 132 ? 11.984 -18.361 -17.590 1.00 82.81 132 ASP A N 1
ATOM 1029 C CA . ASP A 1 132 ? 11.735 -18.524 -16.147 1.00 82.81 132 ASP A CA 1
ATOM 1030 C C . ASP A 1 132 ? 12.660 -17.720 -15.211 1.00 82.81 132 ASP A C 1
ATOM 1032 O O . ASP A 1 132 ? 12.675 -17.941 -14.001 1.00 82.81 132 ASP A O 1
ATOM 1036 N N . MET A 1 133 ? 13.394 -16.739 -15.745 1.00 89.75 133 MET A N 1
ATOM 1037 C CA . MET A 1 133 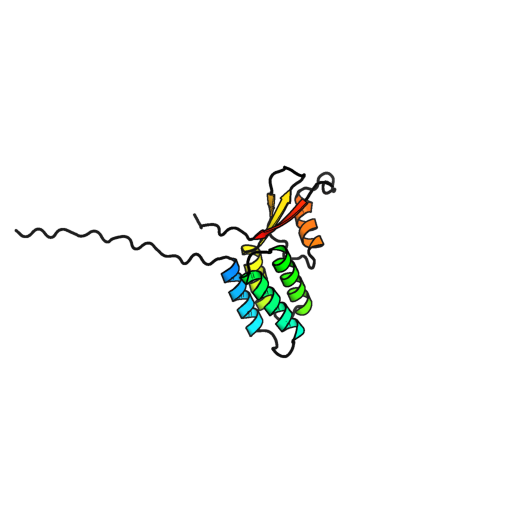? 14.316 -15.896 -14.984 1.00 89.75 133 MET A CA 1
ATOM 1038 C C . MET A 1 133 ? 13.940 -14.419 -15.103 1.00 89.75 133 MET A C 1
ATOM 1040 O O . MET A 1 133 ? 13.796 -13.881 -16.203 1.00 89.75 133 MET A O 1
ATOM 1044 N N . ILE A 1 134 ? 13.821 -13.741 -13.959 1.00 89.75 134 ILE A N 1
ATOM 1045 C CA . ILE A 1 134 ? 13.713 -12.279 -13.905 1.00 89.75 134 ILE A CA 1
ATOM 1046 C C . ILE A 1 134 ? 15.094 -11.698 -14.256 1.00 89.75 134 ILE A C 1
ATOM 1048 O O . ILE A 1 134 ? 16.090 -12.137 -13.671 1.00 89.75 134 ILE A O 1
ATOM 1052 N N . PRO A 1 135 ? 15.192 -10.727 -15.185 1.00 91.56 135 PRO A N 1
ATOM 1053 C CA . PRO A 1 135 ? 16.467 -10.092 -15.498 1.00 91.56 135 PRO A CA 1
ATOM 1054 C C . PRO A 1 135 ? 17.128 -9.515 -14.232 1.00 91.56 135 PRO A C 1
ATOM 1056 O O . PRO A 1 135 ? 16.452 -8.842 -13.456 1.00 91.56 135 PRO A O 1
ATOM 1059 N N . PRO A 1 136 ? 18.441 -9.713 -14.011 1.00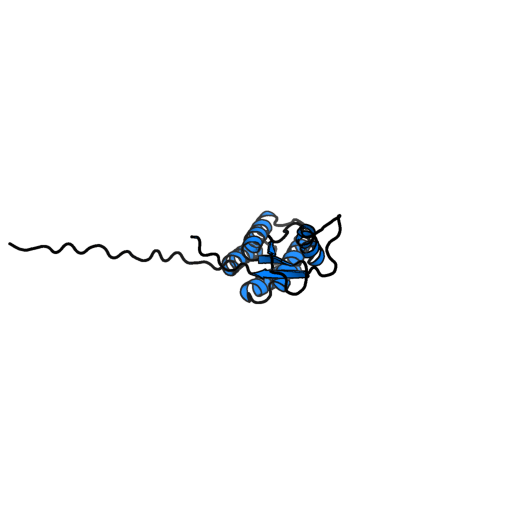 91.44 136 PRO A N 1
ATOM 1060 C CA . PRO A 1 136 ? 19.115 -9.261 -12.786 1.00 91.44 136 PRO A CA 1
ATOM 1061 C C . PRO A 1 136 ? 19.189 -7.732 -12.667 1.00 91.44 136 PRO A C 1
ATOM 1063 O O . PRO A 1 136 ? 19.431 -7.198 -11.591 1.00 91.44 136 PRO A O 1
ATOM 1066 N N . THR A 1 137 ? 18.997 -7.030 -13.782 1.00 94.44 137 THR A N 1
ATOM 1067 C CA . THR A 1 137 ? 18.930 -5.568 -13.872 1.00 94.44 137 THR A CA 1
ATOM 1068 C C . THR A 1 137 ? 17.515 -5.023 -13.704 1.00 94.44 137 THR A C 1
ATOM 1070 O O . THR A 1 137 ? 17.333 -3.804 -13.755 1.00 94.44 137 THR A O 1
ATOM 1073 N N . ALA A 1 138 ? 16.515 -5.900 -13.564 1.00 94.38 138 ALA A N 1
ATOM 1074 C CA . ALA A 1 138 ? 15.136 -5.484 -13.418 1.00 94.38 138 ALA A CA 1
ATOM 1075 C C . ALA A 1 138 ? 14.930 -4.794 -12.070 1.00 94.38 138 ALA A C 1
ATOM 1077 O O . ALA A 1 138 ? 15.543 -5.138 -11.061 1.00 94.38 138 ALA A O 1
ATOM 1078 N N . ASP A 1 139 ? 14.057 -3.800 -12.074 1.00 95.81 139 ASP A N 1
ATOM 1079 C CA . ASP A 1 139 ? 13.833 -2.928 -10.932 1.00 95.81 139 ASP A CA 1
ATOM 1080 C C . ASP A 1 139 ? 12.343 -2.616 -10.815 1.00 95.81 139 ASP A C 1
ATOM 1082 O O . ASP A 1 139 ? 11.613 -2.593 -11.813 1.00 95.81 139 ASP A O 1
ATOM 1086 N N . GLY A 1 140 ? 11.891 -2.401 -9.587 1.00 95.44 140 GLY A N 1
ATOM 1087 C CA . GLY A 1 140 ? 10.493 -2.233 -9.244 1.00 95.44 140 GLY A CA 1
ATOM 1088 C C . GLY A 1 140 ? 10.316 -1.187 -8.155 1.00 95.44 140 GLY A C 1
ATOM 1089 O O . GLY A 1 140 ? 11.082 -1.127 -7.197 1.00 95.44 140 GLY A O 1
ATOM 1090 N N . ARG A 1 141 ? 9.279 -0.364 -8.284 1.00 95.56 141 ARG A N 1
ATOM 1091 C CA . ARG A 1 141 ? 8.931 0.652 -7.288 1.00 95.56 141 ARG A CA 1
ATOM 1092 C C . ARG A 1 141 ? 7.429 0.745 -7.096 1.00 95.56 141 ARG A C 1
ATOM 1094 O O . ARG A 1 141 ? 6.660 0.567 -8.038 1.00 95.56 141 ARG A O 1
ATOM 1101 N N . PHE A 1 14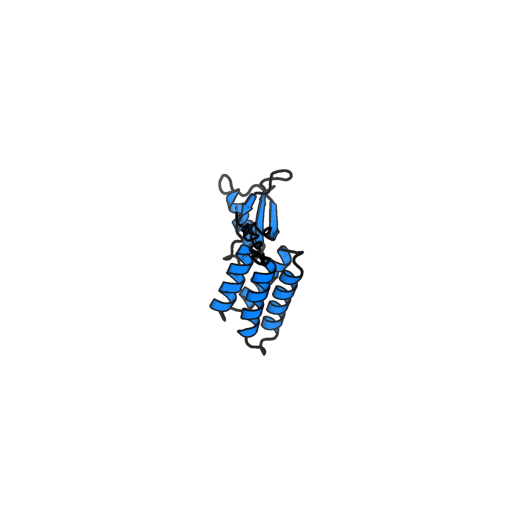2 ? 7.011 1.090 -5.888 1.00 95.81 142 PHE A N 1
ATOM 1102 C CA . PHE A 1 142 ? 5.624 1.441 -5.615 1.00 95.81 142 PHE A CA 1
ATOM 1103 C C . PHE A 1 142 ? 5.426 2.932 -5.856 1.00 95.81 142 PHE A C 1
ATOM 1105 O O . PHE A 1 142 ? 6.271 3.749 -5.488 1.00 95.81 142 PHE A O 1
ATOM 1112 N N . VAL A 1 143 ? 4.309 3.293 -6.476 1.00 95.25 143 VAL A N 1
ATOM 1113 C CA . VAL A 1 143 ? 3.937 4.691 -6.707 1.00 95.25 143 VAL A CA 1
ATOM 1114 C C . VAL A 1 143 ? 2.448 4.881 -6.458 1.00 95.25 143 VAL A C 1
ATOM 1116 O O . VAL A 1 143 ? 1.659 3.938 -6.568 1.00 95.25 143 VAL A O 1
ATOM 1119 N N . PHE A 1 144 ? 2.047 6.114 -6.162 1.00 93.00 144 PHE A N 1
ATOM 1120 C CA . PHE A 1 144 ? 0.634 6.468 -6.174 1.00 93.00 144 PHE A CA 1
ATOM 1121 C C . PHE A 1 144 ? 0.114 6.493 -7.612 1.00 93.00 144 PHE A C 1
ATOM 1123 O O . PHE A 1 144 ? 0.769 7.005 -8.524 1.00 93.00 144 PHE A O 1
ATOM 1130 N N . ALA A 1 145 ? -1.079 5.947 -7.819 1.00 87.00 145 ALA A N 1
ATOM 1131 C CA . ALA A 1 145 ? -1.795 6.120 -9.065 1.00 87.00 145 ALA A CA 1
ATOM 1132 C C . ALA A 1 145 ? -2.155 7.605 -9.213 1.00 87.00 145 ALA A C 1
ATOM 1134 O O . ALA A 1 145 ? -2.839 8.190 -8.374 1.00 87.00 145 ALA A O 1
ATOM 1135 N N . THR A 1 146 ? -1.688 8.233 -10.288 1.00 72.50 146 THR A N 1
ATOM 1136 C CA . THR A 1 146 ? -2.149 9.568 -10.679 1.00 72.50 146 THR A CA 1
ATOM 1137 C C . THR A 1 146 ? -3.660 9.524 -10.880 1.00 72.50 146 THR A C 1
ATOM 1139 O O . THR A 1 146 ? -4.136 8.657 -11.620 1.00 72.50 146 THR A O 1
ATOM 1142 N N . ALA A 1 147 ? -4.401 10.442 -10.245 1.00 56.53 147 ALA A N 1
ATOM 1143 C CA . ALA A 1 147 ? -5.843 10.585 -10.433 1.00 56.53 147 ALA A CA 1
ATOM 1144 C C . ALA A 1 147 ? -6.144 10.617 -11.937 1.00 56.53 147 ALA A C 1
ATOM 1146 O O . ALA A 1 147 ? -5.798 11.566 -12.639 1.00 56.53 147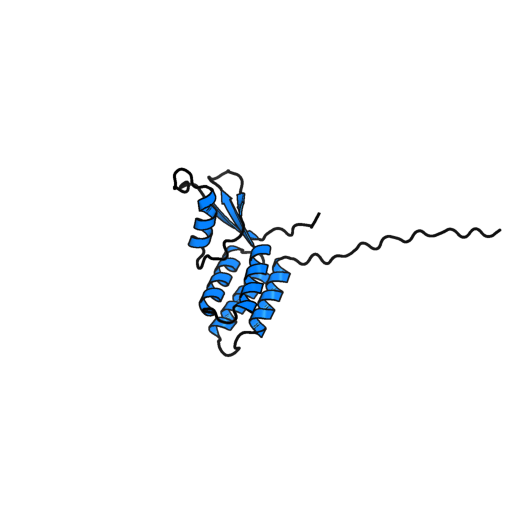 ALA A O 1
ATOM 1147 N N . THR A 1 148 ? -6.711 9.529 -12.450 1.00 44.75 148 THR A N 1
ATOM 1148 C CA . THR A 1 148 ? -7.077 9.455 -13.859 1.00 44.75 148 THR A CA 1
ATOM 1149 C C . THR A 1 148 ? -8.369 10.242 -13.981 1.00 44.75 148 THR A C 1
ATOM 1151 O O . THR A 1 148 ? -9.381 9.858 -13.397 1.00 44.75 148 THR A O 1
ATOM 1154 N N . VAL A 1 149 ? -8.330 11.383 -14.672 1.00 36.59 149 VAL A N 1
ATOM 1155 C CA . VAL A 1 149 ? -9.558 12.076 -15.068 1.00 36.59 149 VAL A CA 1
ATOM 1156 C C . VAL A 1 149 ? -10.318 11.085 -15.940 1.00 36.59 149 VAL A C 1
ATOM 1158 O O . VAL A 1 149 ? -9.805 10.684 -16.984 1.00 36.59 149 VAL A O 1
ATOM 1161 N N . ALA A 1 150 ? -11.482 10.627 -15.476 1.00 36.97 150 ALA A N 1
ATOM 1162 C CA . ALA A 1 150 ? -12.364 9.815 -16.299 1.00 36.97 150 ALA A CA 1
ATOM 1163 C C . ALA A 1 150 ? -12.660 10.613 -17.578 1.00 36.97 150 ALA A C 1
ATOM 1165 O O . ALA A 1 150 ? -13.235 11.701 -17.492 1.00 36.97 150 ALA A O 1
ATOM 1166 N N . GLN A 1 151 ? -12.169 10.116 -18.715 1.00 32.50 151 GLN A N 1
ATOM 1167 C CA . GLN A 1 151 ? -12.509 10.634 -20.039 1.00 32.50 151 GLN A CA 1
ATOM 1168 C C . GLN A 1 151 ? -13.950 10.265 -20.385 1.00 32.50 151 GLN A C 1
ATOM 1170 O O . GLN A 1 151 ? -14.366 9.137 -20.032 1.00 32.50 151 GLN A O 1
#

Foldseek 3Di:
DDDDDDDDDDDDPPCPPLQALLNQLLVLLVLVLVVDDPVLVQLNVLSVQLSVVSVVQPAQPSNVLSLLVNVVVCVCPPVVSNVSSLVSNQLFKWKWKDLAPPGDTDTGTQPSVDSDPVVRFVVVQCVCDDPSDRRPRMDMDMHTDDSDDDD

Secondary structure (DSSP, 8-state):
------PPPPPPP-------HHHHHHHHHHHHHTTS-TT-HHHHHHHHHHHHHHHH-S-HHHHHHHHHHHHHHHTTTTHHHHHHHHHHHHHHEEEEEESSTTSPPEEEE--TT-SSHHHHHHHHHGGG-BTTB--TT-EEEEEEPP-----